Protein AF-A0A2E1TE88-F1 (afdb_monomer)

Secondary structure (DSSP, 8-state):
-HHHHHHHHHHHHHHHHHHHHHHHHHHHHHHHHTTS-TT-PSPHHHHHHHHHHHHHHHHHHHHHTTTS-HHHHHHHHHHHHHHHHHHHHHHHT-S---GGGGHHHHHHHHHHHHHHHHHHHHHHHHHT--

Sequence (130 aa):
MFKSLKLDYIGASASFLCFLHCLTTPLFFVVASCTNVCCSGTPIWWQSVDYIFIVVSFIVIRRISKCTKSWILNLMWLSWSFLFLFLINEQIMFFDLEKEITYIPALILVSLHIYNVKSCNNCEVNDSIK

Mean predicted aligned error: 9.54 Å

Nearest PDB structures (foldseek):
  1nze-assembly1_A  TM=5.618E-01  e=8.065E-01  Spinacia oleracea
  8vxu-assembly2_D  TM=4.162E-01  e=7.634E-01  Clostridia bacterium
  1vyk-assembly1_A  TM=4.977E-01  e=1.558E+00  Spinacia oleracea
  9d3e-assembly1_A  TM=3.677E-01  e=4.181E+00  Homo sapiens

pLDDT: mean 75.07, std 13.17, range [37.91, 91.94]

Structure (mmCIF, N/CA/C/O backbone):
data_AF-A0A2E1TE88-F1
#
_entry.id   AF-A0A2E1TE88-F1
#
loop_
_atom_site.group_PDB
_atom_site.id
_atom_site.type_symbol
_atom_site.label_atom_id
_atom_site.label_alt_id
_atom_site.label_comp_id
_atom_site.label_asym_id
_atom_site.label_entity_id
_atom_site.label_seq_id
_atom_site.pdbx_PDB_ins_code
_atom_site.Cartn_x
_atom_site.Cartn_y
_atom_site.Cartn_z
_atom_site.occupancy
_atom_site.B_iso_or_equiv
_atom_site.auth_seq_id
_atom_site.auth_comp_id
_atom_site.auth_asym_id
_atom_site.auth_atom_id
_atom_site.pdbx_PDB_model_num
ATOM 1 N N . MET A 1 1 ? -19.584 3.088 10.754 1.00 44.91 1 MET A N 1
ATOM 2 C CA . MET A 1 1 ? -19.316 1.963 11.663 1.00 44.91 1 MET A CA 1
ATOM 3 C C . MET A 1 1 ? -18.638 0.819 10.907 1.00 44.91 1 MET A C 1
ATOM 5 O O . MET A 1 1 ? -17.469 0.997 10.634 1.00 44.91 1 MET A O 1
ATOM 9 N N . PHE A 1 2 ? -19.308 -0.185 10.319 1.00 50.78 2 PHE A N 1
ATOM 10 C CA . PHE A 1 2 ? -18.658 -1.280 9.540 1.00 50.78 2 PHE A CA 1
ATOM 11 C C . PHE A 1 2 ? -17.799 -0.894 8.311 1.00 50.78 2 PHE A C 1
ATOM 13 O O . PHE A 1 2 ? -17.125 -1.736 7.714 1.00 50.78 2 PHE A O 1
ATOM 20 N N . LYS A 1 3 ? -17.850 0.368 7.876 1.00 59.72 3 LYS A N 1
ATOM 21 C CA . LYS A 1 3 ? -17.177 0.838 6.660 1.00 59.72 3 LYS A CA 1
ATOM 22 C C . LYS A 1 3 ? -15.677 1.067 6.866 1.00 59.72 3 LYS A C 1
ATOM 24 O O . LYS A 1 3 ? -14.933 0.827 5.927 1.00 59.72 3 LYS A O 1
ATOM 29 N N . SER A 1 4 ? -15.231 1.508 8.045 1.00 66.06 4 SER A N 1
ATOM 30 C CA . SER A 1 4 ? -13.805 1.764 8.323 1.00 66.06 4 SER A CA 1
ATOM 31 C C . SER A 1 4 ? -13.000 0.467 8.365 1.00 66.06 4 SER A C 1
ATOM 33 O O . SER A 1 4 ? -11.994 0.365 7.680 1.00 66.06 4 SER A O 1
ATOM 35 N N . LEU A 1 5 ? -13.517 -0.564 9.034 1.00 71.00 5 LEU A N 1
ATOM 36 C CA . LEU A 1 5 ? -12.844 -1.856 9.193 1.00 71.00 5 LEU A CA 1
ATOM 37 C C . LEU A 1 5 ? -12.613 -2.576 7.853 1.00 71.00 5 LEU A C 1
ATOM 39 O O . LEU A 1 5 ? -11.521 -3.072 7.580 1.00 71.00 5 LEU A O 1
ATOM 43 N N . LYS A 1 6 ? -13.616 -2.558 6.962 1.00 78.06 6 LYS A N 1
ATOM 44 C CA . LYS A 1 6 ? -13.460 -3.063 5.586 1.00 78.06 6 LYS A CA 1
ATOM 45 C C . LYS A 1 6 ? -12.397 -2.284 4.809 1.00 78.06 6 LYS A C 1
ATOM 47 O O . LYS A 1 6 ? -11.662 -2.880 4.030 1.00 78.06 6 LYS A O 1
ATOM 52 N N . LEU A 1 7 ? -12.323 -0.966 5.003 1.00 81.75 7 LEU A N 1
ATOM 53 C CA . LEU A 1 7 ? -11.343 -0.121 4.323 1.00 81.75 7 LEU A CA 1
ATOM 54 C C . LEU A 1 7 ? -9.927 -0.372 4.837 1.00 81.75 7 LEU A C 1
ATOM 56 O O . LEU A 1 7 ? -9.025 -0.478 4.017 1.00 81.75 7 LEU A O 1
ATOM 60 N N . ASP A 1 8 ? -9.732 -0.530 6.145 1.00 81.25 8 ASP A N 1
ATOM 61 C CA . ASP A 1 8 ? -8.428 -0.892 6.702 1.00 81.25 8 ASP A CA 1
ATOM 62 C C . ASP A 1 8 ? -7.947 -2.260 6.204 1.00 81.25 8 ASP A C 1
ATOM 64 O O . ASP A 1 8 ? -6.774 -2.403 5.869 1.00 81.25 8 ASP A O 1
ATOM 68 N N . TYR A 1 9 ? -8.845 -3.246 6.078 1.00 82.25 9 TYR A N 1
ATOM 69 C CA . TYR A 1 9 ? -8.504 -4.546 5.490 1.00 82.25 9 TYR A CA 1
ATOM 70 C C . TYR A 1 9 ? -8.093 -4.417 4.017 1.00 82.25 9 TYR A C 1
ATOM 72 O O . TYR A 1 9 ? -7.100 -5.002 3.591 1.00 82.25 9 TYR A O 1
ATOM 80 N N . ILE A 1 10 ? -8.815 -3.597 3.245 1.00 85.00 10 ILE A N 1
ATOM 81 C CA . ILE A 1 10 ? -8.466 -3.286 1.853 1.00 85.00 10 ILE A CA 1
ATOM 82 C C . ILE A 1 10 ? -7.094 -2.603 1.781 1.00 85.00 10 ILE A C 1
ATOM 84 O O . ILE A 1 10 ? -6.262 -3.019 0.980 1.00 85.00 10 ILE A O 1
ATOM 88 N N . GLY A 1 11 ? -6.827 -1.618 2.643 1.00 81.50 11 GLY A N 1
ATOM 89 C CA . GLY A 1 11 ? -5.531 -0.939 2.727 1.00 81.50 11 GLY A CA 1
ATOM 90 C C . GLY A 1 11 ? -4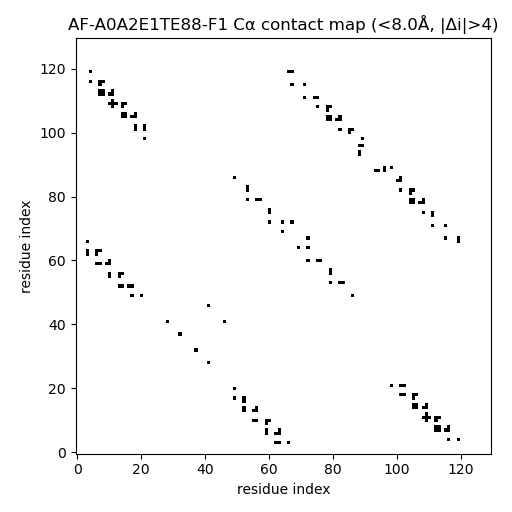.389 -1.893 3.067 1.00 81.50 11 GLY A C 1
ATOM 91 O O . GLY A 1 11 ? -3.393 -1.927 2.351 1.00 81.50 11 GLY A O 1
ATOM 92 N N . ALA A 1 12 ? -4.570 -2.736 4.089 1.00 85.88 12 ALA A N 1
ATOM 93 C CA . ALA A 1 12 ? -3.600 -3.761 4.464 1.00 85.88 12 ALA A CA 1
ATOM 94 C C . ALA A 1 12 ? -3.339 -4.747 3.317 1.00 85.88 12 ALA A C 1
ATOM 96 O O . ALA A 1 12 ? -2.186 -5.056 3.026 1.00 85.88 12 ALA A O 1
ATOM 97 N N . SER A 1 13 ? -4.392 -5.206 2.632 1.00 86.12 13 SER A N 1
ATOM 98 C CA . SER A 1 13 ? -4.253 -6.128 1.502 1.00 86.12 13 SER A CA 1
ATOM 99 C C . SER A 1 13 ? -3.520 -5.491 0.321 1.00 86.12 13 SER A C 1
ATOM 101 O O . SER A 1 13 ? -2.638 -6.127 -0.244 1.00 86.12 13 SER A O 1
ATOM 103 N N . ALA A 1 14 ? -3.808 -4.227 -0.008 1.00 85.12 14 ALA A N 1
ATOM 104 C CA . ALA A 1 14 ? -3.146 -3.504 -1.091 1.00 85.12 14 ALA A CA 1
ATOM 105 C C . ALA A 1 1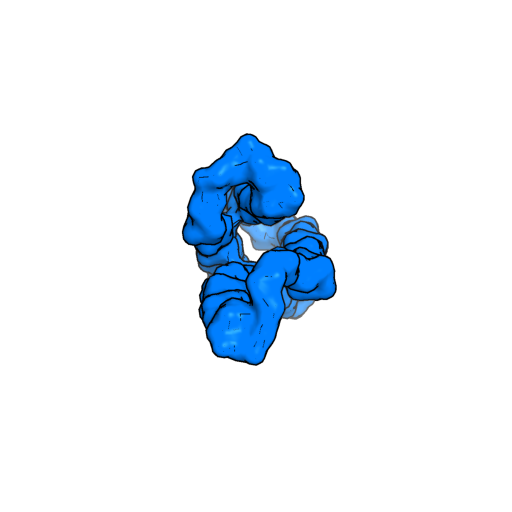4 ? -1.649 -3.311 -0.806 1.00 85.12 14 ALA A C 1
ATOM 107 O O . ALA A 1 14 ? -0.816 -3.559 -1.673 1.00 85.12 14 ALA A O 1
ATOM 108 N N . SER A 1 15 ? -1.293 -2.942 0.427 1.00 85.19 15 SER A N 1
ATOM 109 C CA . SER A 1 15 ? 0.109 -2.800 0.832 1.00 85.19 15 SER A CA 1
ATOM 110 C C . SER A 1 15 ? 0.845 -4.141 0.889 1.00 85.19 15 SER A C 1
ATOM 112 O O . SER A 1 15 ? 2.011 -4.211 0.511 1.00 85.19 15 SER A O 1
ATOM 114 N N . PHE A 1 16 ? 0.167 -5.219 1.291 1.00 86.00 16 PHE A N 1
ATOM 115 C CA . PHE A 1 16 ? 0.733 -6.568 1.269 1.00 86.00 16 PHE A CA 1
ATOM 116 C C . PHE A 1 16 ? 0.942 -7.085 -0.161 1.00 86.00 16 PHE A C 1
ATOM 118 O O . PHE A 1 16 ? 1.979 -7.671 -0.457 1.00 86.00 16 PHE A O 1
ATOM 125 N N . LEU A 1 17 ? -0.012 -6.832 -1.060 1.00 85.56 17 LEU A N 1
ATOM 126 C CA . LEU A 1 17 ? 0.102 -7.157 -2.481 1.00 85.56 17 LEU A CA 1
ATOM 127 C C . LEU A 1 17 ? 1.246 -6.388 -3.146 1.00 85.56 17 LEU A C 1
ATOM 129 O O . LEU A 1 17 ? 1.987 -6.992 -3.911 1.00 85.56 17 LEU A O 1
ATOM 133 N N . CYS A 1 18 ? 1.434 -5.106 -2.818 1.00 82.06 18 CYS A N 1
ATOM 134 C CA . CYS A 1 18 ? 2.587 -4.323 -3.274 1.00 82.06 18 CYS A CA 1
ATOM 135 C C . CYS A 1 18 ? 3.910 -4.928 -2.774 1.00 82.06 18 CYS A C 1
ATOM 137 O O . CYS A 1 18 ? 4.823 -5.156 -3.561 1.00 82.06 18 CYS A O 1
ATOM 139 N N . PHE A 1 19 ? 3.992 -5.306 -1.494 1.00 83.94 19 PHE A N 1
ATOM 140 C CA . PHE A 1 19 ? 5.168 -5.996 -0.955 1.00 83.94 19 PHE A CA 1
ATOM 141 C C . PHE A 1 19 ? 5.460 -7.321 -1.687 1.00 83.94 19 PHE A C 1
ATOM 143 O O . PHE A 1 19 ? 6.591 -7.564 -2.112 1.00 83.94 19 PHE A O 1
ATOM 150 N N . LEU A 1 20 ? 4.440 -8.162 -1.884 1.00 85.19 20 LEU A N 1
ATOM 151 C CA . LEU A 1 20 ? 4.575 -9.440 -2.587 1.00 85.19 20 LEU A CA 1
ATOM 152 C C . LEU A 1 20 ? 4.940 -9.242 -4.069 1.00 85.19 20 LEU A C 1
ATOM 154 O O . LEU A 1 20 ? 5.724 -10.009 -4.627 1.00 85.19 20 LEU A O 1
ATOM 158 N N . HIS A 1 21 ? 4.390 -8.210 -4.708 1.00 80.62 21 HIS A N 1
ATOM 159 C CA . HIS A 1 21 ? 4.713 -7.826 -6.077 1.00 80.62 21 HIS A CA 1
ATOM 160 C C . HIS A 1 21 ? 6.192 -7.456 -6.209 1.00 80.62 21 HIS A C 1
ATOM 162 O O . HIS A 1 21 ? 6.895 -8.038 -7.033 1.00 80.62 21 HIS A O 1
ATOM 168 N N . CYS A 1 22 ? 6.701 -6.573 -5.345 1.00 76.50 22 CYS A N 1
ATOM 169 C CA . CYS A 1 22 ? 8.114 -6.208 -5.349 1.00 76.50 22 CYS A CA 1
ATOM 170 C C . CYS A 1 22 ? 9.024 -7.435 -5.119 1.00 76.50 22 CYS A C 1
ATOM 172 O O . CYS A 1 22 ? 10.065 -7.534 -5.760 1.00 76.50 22 CYS A O 1
ATOM 174 N N . LEU A 1 23 ? 8.608 -8.405 -4.291 1.00 81.50 23 LEU A N 1
ATOM 175 C CA . LEU A 1 23 ? 9.370 -9.634 -4.015 1.00 81.50 23 LEU A CA 1
ATOM 176 C C . LEU A 1 23 ? 9.350 -10.640 -5.177 1.00 81.50 23 LEU A C 1
ATOM 178 O O . LEU A 1 23 ? 10.330 -11.339 -5.430 1.00 81.50 23 LEU A O 1
ATOM 182 N N . THR A 1 24 ? 8.234 -10.720 -5.898 1.00 78.88 24 THR A N 1
ATOM 183 C CA . THR A 1 24 ? 8.066 -11.646 -7.029 1.00 78.88 24 THR A CA 1
ATOM 184 C C . THR A 1 24 ? 8.670 -11.117 -8.325 1.00 78.88 24 THR A 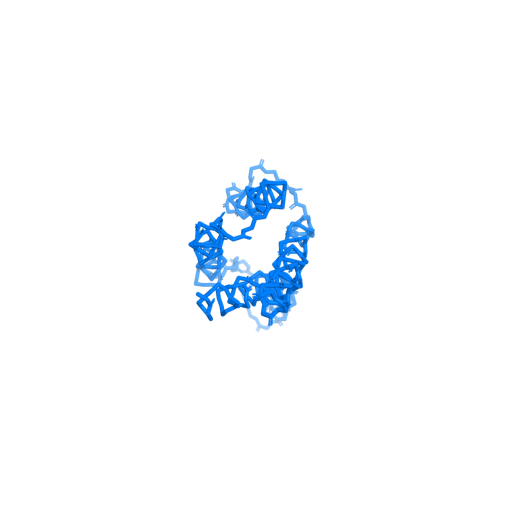C 1
ATOM 186 O O . THR A 1 24 ? 9.120 -11.921 -9.137 1.00 78.88 24 THR A O 1
ATOM 189 N N . THR A 1 25 ? 8.752 -9.796 -8.508 1.00 76.12 25 THR A N 1
ATOM 190 C CA . THR A 1 25 ? 9.384 -9.146 -9.667 1.00 76.12 25 THR A CA 1
ATOM 191 C C . THR A 1 25 ? 10.793 -9.689 -9.969 1.00 76.12 25 THR A C 1
ATOM 193 O O . THR A 1 25 ? 10.975 -10.230 -11.060 1.00 76.12 25 THR A O 1
ATOM 196 N N . PRO A 1 26 ? 11.792 -9.663 -9.061 1.00 71.94 26 PRO A N 1
ATOM 197 C CA . PRO A 1 26 ? 13.122 -10.193 -9.374 1.00 71.94 26 PRO A CA 1
ATOM 198 C C . PRO A 1 26 ? 13.090 -11.689 -9.723 1.00 71.94 26 PRO A C 1
ATOM 200 O O . PRO A 1 26 ? 13.778 -12.111 -10.647 1.00 71.94 26 PRO A O 1
ATOM 203 N N . LEU A 1 27 ? 12.242 -12.485 -9.062 1.00 73.31 27 LEU A N 1
ATOM 204 C CA . LEU A 1 27 ? 12.114 -13.920 -9.341 1.00 73.31 27 LEU A CA 1
ATOM 205 C C . LEU A 1 27 ? 11.545 -14.191 -10.742 1.00 73.31 27 LEU A C 1
ATOM 207 O O . LEU A 1 27 ? 12.079 -15.023 -11.474 1.00 73.31 27 LEU A O 1
ATOM 211 N N . PHE A 1 28 ? 10.500 -13.464 -11.143 1.00 71.50 28 PHE A N 1
ATOM 212 C CA . PHE A 1 28 ? 9.890 -13.598 -12.468 1.00 71.50 28 PHE A CA 1
ATOM 213 C C . PHE A 1 28 ? 10.858 -13.199 -13.591 1.00 71.50 28 PHE A C 1
ATOM 215 O O . PHE A 1 28 ? 10.951 -13.903 -14.598 1.00 71.50 28 PHE A O 1
ATOM 222 N N . PHE A 1 29 ? 11.620 -12.113 -13.419 1.00 66.31 29 PHE A N 1
ATOM 223 C CA . PHE A 1 29 ? 12.546 -11.629 -14.452 1.00 66.31 29 PHE A CA 1
ATOM 224 C C . PHE A 1 29 ? 13.860 -12.423 -14.527 1.00 66.31 29 PHE A C 1
ATOM 226 O O . PHE A 1 29 ? 14.449 -12.520 -15.606 1.00 66.31 29 PHE A O 1
ATOM 233 N N . VAL A 1 30 ? 14.282 -13.085 -13.444 1.00 70.06 30 VAL A N 1
ATOM 234 C CA . VAL A 1 30 ? 15.390 -14.060 -13.485 1.00 70.06 30 VAL A CA 1
ATOM 235 C C . VAL A 1 30 ? 15.001 -15.299 -14.303 1.00 70.06 30 VAL A C 1
ATOM 237 O O . VAL A 1 30 ? 15.772 -15.749 -15.143 1.00 70.06 30 VAL A O 1
ATOM 240 N N . VAL A 1 31 ? 13.778 -15.817 -14.152 1.00 63.78 31 VAL A N 1
ATOM 241 C CA . VAL A 1 31 ? 13.309 -16.967 -14.955 1.00 63.78 31 VAL A CA 1
ATOM 242 C C . VAL A 1 31 ? 13.079 -16.580 -16.423 1.00 63.78 31 VAL A C 1
ATOM 244 O O . VAL A 1 31 ? 13.387 -17.356 -17.332 1.00 63.78 31 VAL A O 1
ATOM 247 N N . ALA A 1 32 ? 12.579 -15.367 -16.680 1.00 60.94 32 ALA A N 1
ATOM 248 C CA . ALA A 1 32 ? 12.388 -14.855 -18.038 1.00 60.94 32 ALA A CA 1
ATOM 249 C C . ALA A 1 32 ? 13.720 -14.682 -18.791 1.00 60.94 32 ALA A C 1
ATOM 251 O O . ALA A 1 32 ? 13.828 -15.074 -19.953 1.00 60.94 32 ALA A O 1
ATOM 252 N N . SER A 1 33 ? 14.764 -14.182 -18.120 1.00 59.00 33 SER A N 1
ATOM 253 C CA . SER A 1 33 ? 16.093 -14.022 -18.728 1.00 59.00 33 SER A CA 1
ATOM 254 C C . SER A 1 33 ? 16.782 -15.356 -19.050 1.00 59.00 33 SER A C 1
ATOM 256 O O . SER A 1 33 ? 17.561 -15.420 -19.998 1.00 59.00 33 SER A O 1
ATOM 258 N N . CYS A 1 34 ? 16.437 -16.447 -18.355 1.00 61.22 34 CYS A N 1
ATOM 259 C CA . CYS A 1 34 ? 16.865 -17.801 -18.725 1.00 61.22 34 CYS A CA 1
ATOM 260 C C . CYS A 1 34 ? 16.112 -18.393 -19.930 1.00 61.22 34 CYS A C 1
ATOM 262 O O . CYS A 1 34 ? 16.564 -19.404 -20.468 1.00 61.22 34 CYS A O 1
ATOM 264 N N . THR A 1 35 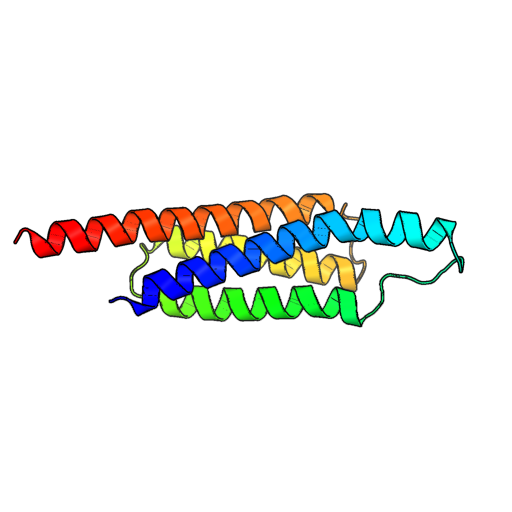? 14.967 -17.828 -20.338 1.00 60.97 35 THR A N 1
ATOM 265 C CA . THR A 1 35 ? 14.064 -18.478 -21.304 1.00 60.97 35 THR A CA 1
ATOM 266 C C . THR A 1 35 ? 13.900 -17.762 -22.637 1.00 60.97 35 THR A C 1
ATOM 268 O O . THR A 1 35 ? 13.688 -18.487 -23.599 1.00 60.97 35 THR A O 1
ATOM 271 N N . ASN A 1 36 ? 14.022 -16.430 -22.759 1.00 51.84 36 ASN A N 1
ATOM 272 C CA . ASN A 1 36 ? 14.166 -15.719 -24.047 1.00 51.84 36 ASN A CA 1
ATOM 273 C C . ASN A 1 36 ? 14.368 -14.192 -23.860 1.00 51.84 36 ASN A C 1
ATOM 275 O O . ASN A 1 36 ? 13.673 -13.567 -23.068 1.00 51.84 36 ASN A O 1
ATOM 279 N N . VAL A 1 37 ? 15.234 -13.605 -24.704 1.00 48.25 37 VAL A N 1
ATOM 280 C CA . VAL A 1 37 ? 15.515 -12.160 -24.919 1.00 48.25 37 VAL A CA 1
ATOM 281 C C . VAL A 1 37 ? 16.359 -11.458 -23.838 1.00 48.25 37 VAL A C 1
ATOM 283 O O . VAL A 1 37 ? 15.864 -10.936 -22.843 1.00 48.25 37 VAL A O 1
ATOM 286 N N . CYS A 1 38 ? 17.666 -11.338 -24.106 1.00 47.19 38 CYS A N 1
ATOM 287 C CA . CYS A 1 38 ? 18.492 -10.274 -23.528 1.00 47.19 38 CYS A CA 1
ATOM 288 C C . CYS A 1 38 ? 17.833 -8.914 -23.808 1.00 47.19 38 CYS A C 1
ATOM 290 O O . CYS A 1 38 ? 17.514 -8.616 -24.958 1.00 47.19 38 CYS A O 1
ATOM 292 N N . CYS A 1 39 ? 17.706 -8.079 -22.774 1.00 52.31 39 CYS A N 1
ATOM 293 C CA . CYS A 1 39 ? 17.314 -6.666 -22.871 1.00 52.31 39 CYS A CA 1
ATOM 294 C C . CYS A 1 39 ? 15.811 -6.348 -23.013 1.00 52.31 39 CYS A C 1
ATOM 296 O O . CYS A 1 39 ? 15.464 -5.330 -23.608 1.00 52.31 39 CYS A O 1
ATOM 298 N N . SER A 1 40 ? 14.906 -7.120 -22.405 1.00 53.28 40 SER A N 1
ATOM 299 C CA . SER A 1 40 ? 13.560 -6.613 -22.090 1.00 53.28 40 SER A CA 1
ATOM 300 C C . SER A 1 40 ? 13.480 -6.246 -20.607 1.00 53.28 40 SER A C 1
ATOM 302 O O . SER A 1 40 ? 13.388 -7.128 -19.753 1.00 53.28 40 SER A O 1
ATOM 304 N N . GLY A 1 41 ? 13.549 -4.950 -20.289 1.00 60.25 41 GLY A N 1
ATOM 305 C CA . GLY A 1 41 ? 13.235 -4.452 -18.945 1.00 60.25 41 GLY A CA 1
ATOM 306 C C . GLY A 1 41 ? 11.812 -4.834 -18.513 1.00 60.25 41 GLY A C 1
ATOM 307 O O . GLY A 1 41 ? 11.016 -5.314 -19.322 1.00 60.25 41 GLY A O 1
ATOM 308 N N . THR A 1 42 ? 11.484 -4.631 -17.234 1.00 65.25 42 THR A N 1
ATOM 309 C CA . THR A 1 42 ? 10.158 -4.946 -16.681 1.00 65.25 42 THR A CA 1
ATOM 310 C C . THR A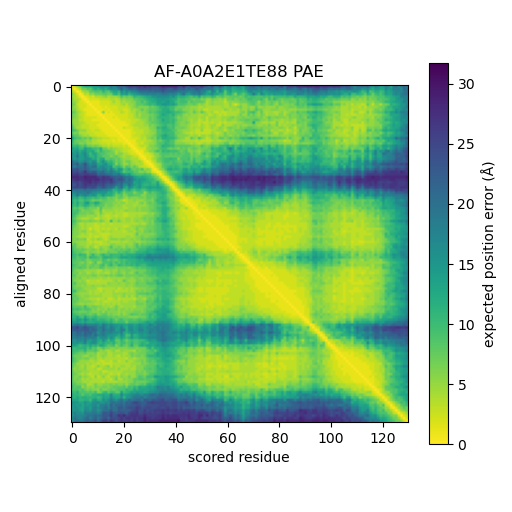 1 42 ? 9.041 -4.365 -17.573 1.00 65.25 42 THR A C 1
ATOM 312 O O . THR A 1 42 ? 9.051 -3.165 -17.848 1.00 65.25 42 THR A O 1
ATOM 315 N N . PRO A 1 43 ? 8.069 -5.173 -18.036 1.00 73.44 43 PRO A N 1
ATOM 316 C CA . PRO A 1 43 ? 6.983 -4.720 -18.884 1.00 73.44 43 PRO A CA 1
ATOM 317 C C . PRO A 1 43 ? 6.133 -3.680 -18.153 1.00 73.44 43 PRO A C 1
ATOM 319 O O . PRO A 1 43 ? 5.798 -3.824 -16.977 1.00 73.44 43 PRO A O 1
ATOM 322 N N . ILE A 1 44 ? 5.730 -2.650 -18.893 1.00 71.06 44 ILE A N 1
ATOM 323 C CA . ILE A 1 44 ? 5.006 -1.471 -18.389 1.00 71.06 44 ILE A CA 1
ATOM 324 C C . ILE A 1 44 ? 3.719 -1.839 -17.636 1.00 71.06 44 ILE A C 1
ATOM 326 O O . ILE A 1 44 ? 3.357 -1.189 -16.656 1.00 71.06 44 ILE A O 1
ATOM 330 N N . TRP A 1 45 ? 3.030 -2.907 -18.049 1.00 76.62 45 TRP A N 1
ATOM 331 C CA . TRP A 1 45 ? 1.807 -3.352 -17.377 1.00 76.62 45 TRP A CA 1
ATOM 332 C C . TRP A 1 45 ? 2.073 -3.885 -15.963 1.00 76.62 45 TRP A C 1
ATOM 334 O O . TRP A 1 45 ? 1.265 -3.659 -15.070 1.00 76.62 45 TRP A O 1
ATOM 344 N N . TRP A 1 46 ? 3.229 -4.521 -15.740 1.00 74.75 46 TRP A N 1
ATOM 345 C CA . TRP A 1 46 ? 3.638 -5.025 -14.427 1.00 74.75 46 TRP A CA 1
ATOM 346 C C . TRP A 1 46 ? 3.928 -3.866 -13.469 1.00 74.75 46 TRP A C 1
ATOM 348 O O . TRP A 1 46 ? 3.385 -3.835 -12.373 1.00 74.75 46 TRP A O 1
ATOM 358 N N . GLN A 1 47 ? 4.655 -2.847 -13.939 1.00 74.06 47 GLN A N 1
ATOM 359 C CA . GLN A 1 47 ? 4.912 -1.617 -13.176 1.00 74.06 47 GLN A CA 1
ATOM 360 C C . GLN A 1 47 ? 3.632 -0.816 -12.875 1.00 74.06 47 GLN A C 1
ATOM 362 O O . GLN A 1 47 ? 3.533 -0.141 -11.855 1.00 74.06 47 GLN A O 1
ATOM 367 N N . SER A 1 48 ? 2.625 -0.886 -13.751 1.00 80.38 48 SER A N 1
ATOM 368 C CA . SER A 1 48 ? 1.357 -0.162 -13.571 1.00 80.38 48 SER A CA 1
ATOM 369 C C . SER A 1 48 ? 0.566 -0.636 -12.344 1.00 80.38 48 SER A C 1
ATOM 371 O O . SER A 1 48 ? -0.230 0.126 -11.793 1.00 80.38 48 SER A O 1
ATOM 373 N N . VAL A 1 49 ? 0.781 -1.878 -11.897 1.00 82.94 49 VAL A N 1
ATOM 374 C CA . VAL A 1 49 ? 0.087 -2.465 -10.741 1.00 82.94 49 VAL A CA 1
ATOM 375 C C . VAL A 1 49 ? 0.440 -1.727 -9.445 1.00 82.94 49 VAL A C 1
ATOM 377 O O . VAL A 1 49 ? -0.446 -1.435 -8.638 1.00 82.94 49 VAL A O 1
ATOM 380 N N . ASP A 1 50 ? 1.701 -1.336 -9.282 1.00 82.62 50 ASP A N 1
ATOM 381 C CA . ASP A 1 50 ? 2.180 -0.630 -8.094 1.00 82.62 50 ASP A CA 1
ATOM 382 C C . ASP A 1 50 ? 1.526 0.751 -7.923 1.00 82.62 50 ASP A C 1
ATOM 384 O O . ASP A 1 50 ? 1.134 1.148 -6.819 1.00 82.62 50 ASP A O 1
ATOM 388 N N . TYR A 1 51 ? 1.293 1.457 -9.032 1.00 84.88 51 TYR A N 1
ATOM 389 C C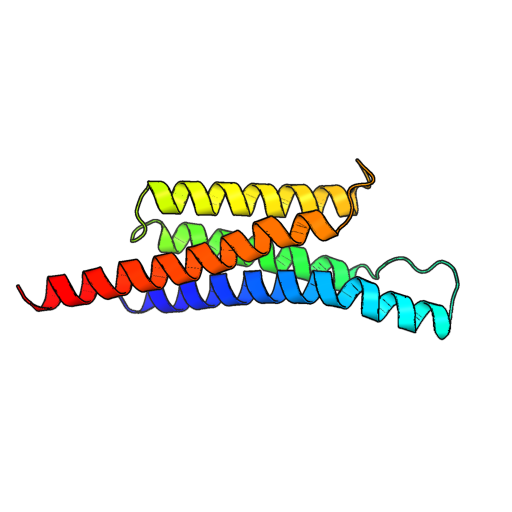A . TYR A 1 51 ? 0.565 2.728 -9.025 1.00 84.88 51 TYR A CA 1
ATOM 390 C C . TYR A 1 51 ? -0.883 2.571 -8.563 1.00 84.88 51 TYR A C 1
ATOM 392 O O . TYR A 1 51 ? -1.390 3.411 -7.813 1.00 84.88 51 TYR A O 1
ATOM 400 N N . ILE A 1 52 ? -1.552 1.488 -8.971 1.00 88.00 52 ILE A N 1
ATOM 401 C CA . ILE A 1 52 ? -2.922 1.197 -8.535 1.00 88.00 52 ILE A CA 1
ATOM 402 C C . ILE A 1 52 ? -2.945 0.996 -7.017 1.00 88.00 52 ILE A C 1
ATOM 404 O O . ILE A 1 52 ? -3.803 1.571 -6.341 1.00 88.00 52 ILE A O 1
ATOM 408 N N . PHE A 1 53 ? -1.987 0.247 -6.462 1.00 86.00 53 PHE A N 1
ATOM 409 C CA . PHE A 1 53 ? -1.904 0.030 -5.017 1.00 86.00 53 PHE A CA 1
ATOM 410 C C . PHE A 1 53 ? -1.699 1.333 -4.243 1.00 86.00 53 PHE A C 1
ATOM 412 O O . PHE A 1 53 ? -2.416 1.569 -3.269 1.00 86.00 53 PHE A O 1
ATOM 419 N N . ILE A 1 54 ? -0.828 2.232 -4.709 1.00 88.38 54 ILE A N 1
ATOM 420 C CA . ILE A 1 54 ? -0.638 3.545 -4.073 1.00 88.38 54 ILE A CA 1
ATOM 421 C C . ILE A 1 54 ? -1.912 4.384 -4.059 1.00 88.38 54 ILE A C 1
ATOM 423 O O . ILE A 1 54 ? -2.244 4.982 -3.027 1.00 88.38 54 ILE A O 1
ATOM 427 N N . VAL A 1 55 ? -2.628 4.438 -5.184 1.00 90.31 55 VAL A N 1
ATOM 428 C CA . VAL A 1 55 ? -3.866 5.220 -5.302 1.00 90.31 55 VAL A CA 1
ATOM 429 C C . VAL A 1 55 ? -4.939 4.655 -4.372 1.00 90.31 55 VAL A C 1
ATOM 431 O O . VAL A 1 55 ? -5.621 5.411 -3.673 1.00 90.31 55 VAL A O 1
ATOM 434 N N . VAL A 1 56 ? -5.066 3.328 -4.303 1.00 88.94 56 VAL A N 1
ATOM 435 C CA . VAL A 1 56 ? -6.003 2.664 -3.389 1.00 88.94 56 VAL A CA 1
ATOM 436 C C . VAL A 1 56 ? -5.643 2.962 -1.932 1.00 88.94 56 VAL A C 1
ATOM 438 O O . VAL A 1 56 ? -6.518 3.391 -1.173 1.00 88.94 56 VAL A O 1
ATOM 441 N N . SER A 1 57 ? -4.372 2.819 -1.542 1.00 87.06 57 SER A N 1
ATOM 442 C CA . SER A 1 57 ? -3.908 3.120 -0.182 1.00 87.06 57 SER A CA 1
ATOM 443 C C . SER A 1 57 ? -4.183 4.575 0.210 1.00 87.06 57 SER A C 1
ATOM 445 O O . SER A 1 57 ? -4.682 4.827 1.306 1.00 87.06 57 SER A O 1
ATOM 447 N N . PHE A 1 58 ? -3.976 5.535 -0.695 1.00 90.19 58 PHE A N 1
ATOM 448 C CA . PHE A 1 58 ? -4.292 6.947 -0.454 1.00 90.19 58 PHE A CA 1
ATOM 449 C C . PHE A 1 58 ? -5.778 7.176 -0.133 1.00 90.19 58 PHE A C 1
ATOM 451 O O . PHE A 1 58 ? -6.130 7.867 0.830 1.00 90.19 58 PHE A O 1
ATOM 458 N N . ILE A 1 59 ? -6.672 6.575 -0.927 1.00 88.94 59 ILE A N 1
ATOM 459 C CA . ILE A 1 59 ? -8.124 6.691 -0.729 1.00 88.94 59 ILE A CA 1
ATOM 460 C C . ILE A 1 59 ? -8.529 6.071 0.611 1.00 88.94 59 ILE A C 1
ATOM 462 O O . ILE A 1 59 ? -9.363 6.640 1.324 1.00 88.94 59 ILE A O 1
ATOM 466 N N . VAL A 1 60 ? -7.943 4.924 0.966 1.00 85.94 60 VAL A N 1
ATOM 467 C CA . VAL A 1 60 ? -8.188 4.260 2.249 1.00 85.94 60 VAL A CA 1
ATOM 468 C C . VAL A 1 60 ? -7.751 5.156 3.405 1.00 85.94 60 VAL A C 1
ATOM 470 O O . VAL A 1 60 ? -8.597 5.457 4.246 1.00 85.94 60 VAL A O 1
ATOM 473 N N . ILE A 1 61 ? -6.507 5.655 3.412 1.00 86.19 61 ILE A N 1
ATOM 474 C CA . ILE A 1 61 ? -5.962 6.521 4.476 1.00 86.19 61 ILE A CA 1
ATOM 475 C C . ILE A 1 61 ? -6.851 7.757 4.681 1.00 86.19 61 ILE A C 1
ATOM 477 O O . ILE A 1 61 ? -7.241 8.073 5.810 1.00 86.19 61 ILE A O 1
ATOM 481 N N . ARG A 1 62 ? -7.276 8.425 3.596 1.00 85.81 62 ARG A N 1
ATOM 482 C CA . ARG A 1 62 ? -8.216 9.557 3.699 1.00 85.81 62 ARG A CA 1
ATOM 483 C C . ARG A 1 62 ? -9.547 9.161 4.322 1.00 85.81 62 ARG A C 1
ATOM 485 O O . ARG A 1 62 ? -10.105 9.945 5.088 1.00 85.81 62 ARG A O 1
ATOM 492 N N . ARG A 1 63 ? -10.091 7.987 3.999 1.00 82.31 63 ARG A N 1
ATOM 493 C CA . ARG A 1 63 ? -11.389 7.553 4.536 1.00 82.31 63 ARG A CA 1
ATOM 494 C C . ARG A 1 63 ? -11.320 7.116 5.999 1.00 82.31 63 ARG A C 1
ATOM 496 O O . ARG A 1 63 ? -12.269 7.402 6.726 1.00 82.31 63 ARG A O 1
ATOM 503 N N . ILE A 1 64 ? -10.239 6.467 6.427 1.00 80.44 64 ILE A N 1
ATOM 504 C CA . ILE A 1 64 ? -10.067 6.011 7.819 1.00 80.44 64 ILE A CA 1
ATOM 505 C C . ILE A 1 64 ? -9.635 7.140 8.766 1.00 80.44 64 ILE A C 1
ATOM 507 O O . ILE A 1 64 ? -9.892 7.045 9.962 1.00 80.44 64 ILE A O 1
ATOM 511 N N . SER A 1 65 ? -9.102 8.251 8.234 1.00 78.38 65 SER A N 1
ATOM 512 C CA . SER A 1 65 ? -8.651 9.434 8.997 1.00 78.38 65 SER A CA 1
ATOM 513 C C . SER A 1 65 ? -9.627 9.957 10.056 1.00 78.38 65 SER A C 1
ATOM 515 O O . SER A 1 65 ? -9.199 10.550 11.039 1.00 78.38 65 SER A O 1
ATOM 517 N N . LYS A 1 66 ? -10.934 9.723 9.884 1.00 69.81 66 LYS A N 1
ATOM 518 C CA . LYS A 1 66 ? -11.975 10.157 10.825 1.00 69.81 66 LYS A CA 1
ATOM 519 C C . LYS A 1 66 ? -12.027 9.337 12.118 1.00 69.81 66 LYS A C 1
ATOM 521 O O . LYS A 1 66 ? -12.541 9.834 13.111 1.00 69.81 66 LYS A O 1
ATOM 526 N N . CYS A 1 67 ? -11.551 8.094 12.093 1.00 69.19 67 CYS A N 1
ATOM 527 C CA . CYS A 1 67 ? -11.586 7.167 13.231 1.00 69.19 67 CYS A CA 1
ATOM 528 C C . CYS A 1 67 ? -10.183 6.842 13.768 1.00 69.19 67 CYS A C 1
ATOM 530 O O . CYS A 1 67 ? -10.049 6.242 14.831 1.00 69.19 67 CYS A O 1
ATOM 532 N N . THR A 1 68 ? -9.137 7.242 13.048 1.00 76.56 68 THR A N 1
ATOM 533 C CA . THR A 1 68 ? -7.742 6.978 13.400 1.00 76.56 68 THR A CA 1
ATOM 534 C C . THR A 1 68 ? -7.178 8.086 14.287 1.00 76.56 68 THR A C 1
ATOM 536 O O . THR A 1 68 ? -7.406 9.272 14.052 1.00 76.56 68 THR A O 1
ATOM 539 N N . LYS A 1 69 ? -6.384 7.715 15.300 1.00 82.00 69 LYS A N 1
ATOM 540 C CA . LYS A 1 69 ? -5.651 8.684 16.133 1.00 82.00 69 LYS A CA 1
ATOM 541 C C . LYS A 1 69 ? -4.694 9.512 15.268 1.00 82.00 69 LYS A C 1
ATOM 543 O O . LYS A 1 69 ? -4.017 8.958 14.404 1.00 82.00 69 LYS A O 1
ATOM 548 N N . SER A 1 70 ? -4.564 10.806 15.561 1.00 82.88 70 SER A N 1
ATOM 549 C CA . SER A 1 70 ? -3.718 11.742 14.800 1.00 82.88 70 SER A CA 1
ATOM 550 C C . SER A 1 70 ? -2.268 11.267 14.635 1.00 82.88 70 SER A C 1
ATOM 552 O O . SER A 1 70 ? -1.702 11.395 13.554 1.00 82.88 70 SER A O 1
ATOM 554 N N . TRP A 1 71 ? -1.681 10.646 15.665 1.00 83.81 71 TRP A N 1
ATOM 555 C CA . TRP A 1 71 ? -0.316 10.113 15.587 1.00 83.81 71 TRP A CA 1
ATOM 556 C C . TRP A 1 71 ? -0.184 8.950 14.590 1.00 83.81 71 TRP A C 1
ATOM 558 O O . TRP A 1 71 ? 0.716 8.959 13.755 1.00 83.81 71 TRP A O 1
ATOM 568 N N . ILE A 1 72 ? -1.123 7.995 14.612 1.00 85.06 72 ILE A N 1
ATOM 569 C CA . ILE A 1 72 ? -1.146 6.857 13.674 1.00 85.06 72 ILE A CA 1
ATOM 570 C C . ILE A 1 72 ? -1.378 7.365 12.250 1.00 85.06 72 ILE A C 1
ATOM 572 O O . ILE A 1 72 ? -0.713 6.918 11.322 1.00 85.06 72 ILE A O 1
ATOM 576 N N . LEU A 1 73 ? -2.274 8.341 12.078 1.00 85.88 73 LEU A N 1
ATOM 577 C CA . LEU A 1 73 ? -2.550 8.939 10.776 1.00 85.88 73 LEU A CA 1
ATOM 578 C C . LEU A 1 73 ? -1.297 9.597 10.174 1.00 85.88 73 LEU A C 1
ATOM 580 O O . LEU A 1 73 ? -1.026 9.408 8.989 1.00 85.88 73 LEU A O 1
ATOM 584 N N . ASN A 1 74 ? -0.512 10.314 10.987 1.00 87.81 74 ASN A N 1
ATOM 585 C CA . ASN A 1 74 ? 0.755 10.906 10.550 1.00 87.81 74 ASN A CA 1
ATOM 586 C C . ASN A 1 74 ? 1.768 9.834 10.121 1.00 87.81 74 ASN A C 1
ATOM 588 O O . ASN A 1 74 ? 2.406 9.984 9.083 1.00 87.81 74 ASN A O 1
ATOM 592 N N . LEU A 1 75 ? 1.882 8.738 10.878 1.00 89.19 75 LEU A N 1
ATOM 593 C CA . LEU A 1 75 ? 2.730 7.592 10.529 1.00 89.19 75 LEU A CA 1
ATOM 594 C C . LEU A 1 75 ? 2.301 6.937 9.208 1.00 89.19 75 LEU A C 1
ATOM 596 O O . LEU A 1 75 ? 3.145 6.652 8.366 1.00 89.19 75 LEU A O 1
ATOM 600 N N . MET A 1 76 ? 0.997 6.753 8.989 1.00 88.62 76 MET A N 1
ATOM 601 C CA . MET A 1 76 ? 0.472 6.177 7.745 1.00 88.62 76 MET A CA 1
ATOM 602 C C . MET A 1 76 ? 0.793 7.053 6.534 1.00 88.62 76 MET A C 1
ATOM 604 O O . MET A 1 76 ? 1.229 6.541 5.506 1.00 88.62 76 MET A O 1
ATOM 608 N N . TRP A 1 77 ? 0.629 8.372 6.660 1.00 89.69 77 TRP A N 1
ATOM 609 C CA . TRP A 1 77 ? 1.000 9.324 5.612 1.00 89.69 77 TRP A CA 1
ATOM 610 C C . TRP A 1 77 ? 2.500 9.368 5.345 1.00 89.69 77 TRP A C 1
ATOM 612 O O . TRP A 1 77 ? 2.908 9.459 4.186 1.00 89.69 77 TRP A O 1
ATOM 622 N N . LEU A 1 78 ? 3.316 9.283 6.396 1.00 91.56 78 LEU A N 1
ATOM 623 C CA . LEU A 1 78 ? 4.766 9.244 6.270 1.00 91.56 78 LEU A CA 1
ATOM 624 C C . LEU A 1 78 ? 5.202 7.991 5.503 1.00 91.56 78 LEU A C 1
ATOM 626 O O . LEU A 1 78 ? 5.898 8.100 4.496 1.00 91.56 78 LEU A O 1
ATOM 630 N N . SER A 1 79 ? 4.735 6.812 5.920 1.00 89.69 79 SER A N 1
ATOM 631 C CA . SER A 1 79 ? 5.046 5.548 5.246 1.00 89.69 79 SER A CA 1
ATOM 632 C C . SER A 1 79 ? 4.518 5.511 3.810 1.00 89.69 79 SER A C 1
ATOM 634 O O . SER A 1 79 ? 5.223 5.036 2.924 1.00 89.69 79 SER A O 1
ATOM 636 N N . TRP A 1 80 ? 3.326 6.063 3.551 1.00 91.94 80 TRP A N 1
ATOM 637 C CA . TRP A 1 80 ? 2.773 6.169 2.197 1.00 91.94 80 TRP A CA 1
ATOM 638 C C . TRP A 1 80 ? 3.643 7.058 1.303 1.00 91.94 80 TRP A C 1
ATOM 640 O O . TRP A 1 80 ? 3.930 6.692 0.165 1.00 91.94 80 TRP A O 1
ATOM 650 N N . SER A 1 81 ? 4.113 8.191 1.833 1.00 90.75 81 SER A N 1
ATOM 651 C CA . SER A 1 81 ? 4.976 9.119 1.094 1.00 90.75 81 SER A CA 1
ATOM 652 C C . SER A 1 81 ? 6.323 8.484 0.757 1.00 90.75 81 SER A C 1
ATOM 654 O O . SER A 1 81 ? 6.793 8.627 -0.367 1.00 90.75 81 SER A O 1
ATOM 656 N N . PHE A 1 82 ? 6.921 7.735 1.689 1.00 89.62 82 PHE A N 1
ATOM 657 C CA . PHE A 1 82 ? 8.138 6.971 1.410 1.00 89.62 82 PHE A CA 1
ATOM 658 C C . PHE A 1 82 ? 7.919 5.929 0.313 1.00 89.62 82 PHE A C 1
ATOM 660 O O . PHE A 1 82 ? 8.706 5.866 -0.625 1.00 89.62 82 PHE A O 1
ATOM 667 N N . LEU A 1 83 ? 6.834 5.154 0.391 1.00 87.38 83 LEU A N 1
ATOM 668 C CA . LEU A 1 83 ? 6.500 4.143 -0.616 1.00 87.38 83 LEU A CA 1
ATOM 669 C C . LEU A 1 83 ? 6.348 4.780 -2.009 1.00 87.38 83 LEU A C 1
ATOM 671 O O . LEU A 1 83 ? 6.921 4.293 -2.979 1.00 87.38 83 LEU A O 1
ATOM 675 N N . PHE A 1 84 ? 5.657 5.919 -2.091 1.00 89.00 84 PHE A N 1
ATOM 676 C CA . PHE A 1 84 ? 5.516 6.701 -3.321 1.00 89.00 84 PHE A CA 1
ATOM 677 C C . PHE A 1 84 ? 6.848 7.199 -3.879 1.00 89.00 84 PHE A C 1
ATOM 679 O O . PHE A 1 84 ? 7.102 7.056 -5.075 1.00 89.00 84 PHE A O 1
ATOM 686 N N . LEU A 1 85 ? 7.708 7.750 -3.021 1.00 88.06 85 LEU A N 1
ATOM 687 C CA . LEU A 1 85 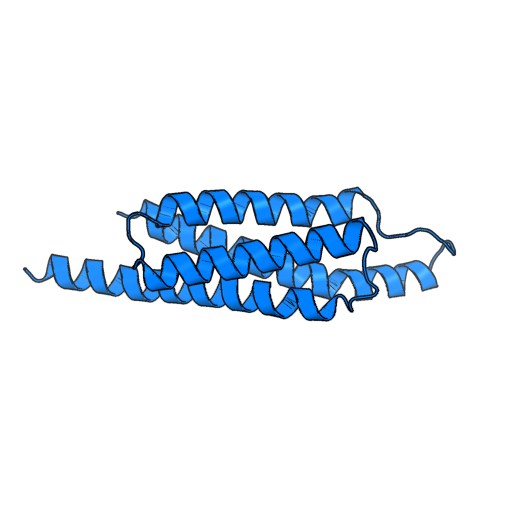? 9.028 8.228 -3.423 1.00 88.06 85 LEU A CA 1
ATOM 688 C C . LEU A 1 85 ? 9.903 7.094 -3.966 1.00 88.06 85 LEU A C 1
ATOM 690 O O . LEU A 1 85 ? 10.539 7.280 -5.000 1.00 88.06 85 LEU A O 1
ATOM 694 N N . PHE A 1 86 ? 9.908 5.923 -3.323 1.00 84.19 86 PHE A N 1
ATOM 695 C CA . PHE A 1 86 ? 10.696 4.784 -3.799 1.00 84.19 86 PHE A CA 1
ATOM 696 C C . PHE A 1 86 ? 10.193 4.233 -5.139 1.00 84.19 86 PHE A C 1
ATOM 698 O O . PHE A 1 86 ? 11.010 3.981 -6.022 1.00 84.19 86 PHE A O 1
ATOM 705 N N . LEU A 1 87 ? 8.873 4.132 -5.338 1.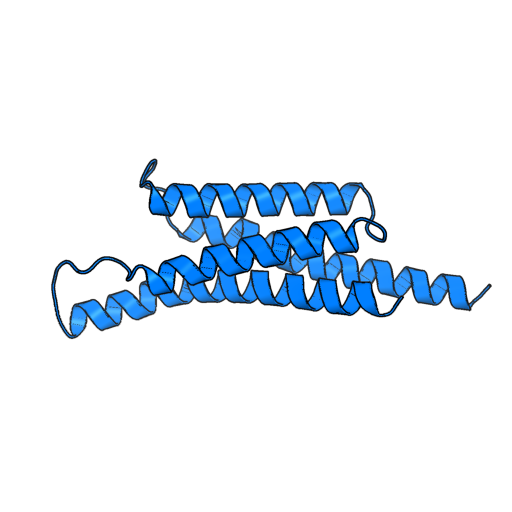00 82.25 87 LEU A N 1
ATOM 706 C CA . LEU A 1 87 ? 8.290 3.730 -6.628 1.00 82.25 87 LEU A CA 1
ATOM 707 C C . LEU A 1 87 ? 8.665 4.691 -7.762 1.00 82.25 87 LEU A C 1
ATOM 709 O O . LEU A 1 87 ? 9.029 4.261 -8.854 1.00 82.25 87 LEU A O 1
ATOM 713 N N . ILE A 1 88 ? 8.584 6.002 -7.513 1.00 81.88 88 ILE A N 1
ATOM 714 C CA . ILE A 1 88 ? 8.992 7.008 -8.502 1.00 81.88 88 ILE A CA 1
ATOM 715 C C . ILE A 1 88 ? 10.493 6.920 -8.773 1.00 81.88 88 ILE A C 1
ATOM 717 O O . ILE A 1 88 ? 10.911 7.018 -9.926 1.00 81.88 88 ILE A O 1
ATOM 721 N N . ASN A 1 89 ? 11.305 6.719 -7.734 1.00 82.12 89 ASN A N 1
ATOM 722 C CA . ASN A 1 89 ? 12.746 6.582 -7.895 1.00 82.12 89 ASN A CA 1
ATOM 723 C C . ASN A 1 89 ? 13.106 5.386 -8.791 1.00 82.12 89 ASN A C 1
ATOM 725 O O . ASN A 1 89 ? 13.984 5.523 -9.640 1.00 82.12 89 ASN A O 1
ATOM 729 N N . GLU A 1 90 ? 12.403 4.256 -8.658 1.00 73.38 90 GLU A N 1
ATOM 730 C CA . GLU A 1 90 ? 12.604 3.083 -9.520 1.00 73.38 90 GLU A CA 1
ATOM 731 C C . GLU A 1 90 ? 12.294 3.382 -10.997 1.00 73.38 90 GLU A C 1
ATOM 733 O O . GLU A 1 90 ? 13.002 2.915 -11.885 1.00 73.38 90 GLU A O 1
ATOM 738 N N . GLN A 1 91 ? 11.271 4.193 -11.275 1.00 71.44 91 GLN A N 1
ATOM 739 C CA . GLN A 1 91 ? 10.867 4.542 -12.643 1.00 71.44 91 GLN A CA 1
ATOM 740 C C . GLN A 1 91 ? 11.826 5.511 -13.331 1.00 71.44 91 GLN A C 1
ATOM 742 O O . GLN A 1 91 ? 12.074 5.398 -14.530 1.00 71.44 91 GLN A O 1
ATOM 747 N N . ILE A 1 92 ? 12.337 6.485 -12.578 1.00 70.31 92 ILE A N 1
ATOM 748 C CA . ILE A 1 92 ? 13.185 7.548 -13.125 1.00 70.31 92 ILE A CA 1
ATOM 749 C C . ILE A 1 92 ? 14.672 7.145 -13.078 1.00 70.31 92 ILE A C 1
ATOM 751 O O . ILE A 1 92 ? 15.487 7.775 -13.745 1.00 70.31 92 ILE A O 1
ATOM 755 N N . MET A 1 93 ? 15.038 6.079 -12.345 1.00 65.44 93 MET A N 1
ATOM 756 C CA . MET A 1 93 ? 16.437 5.666 -12.128 1.00 65.44 93 MET A CA 1
ATOM 757 C C . MET A 1 93 ? 17.294 6.823 -11.583 1.00 65.44 93 MET A C 1
ATOM 759 O O . MET A 1 93 ? 18.453 7.000 -11.945 1.00 65.44 93 MET A O 1
ATOM 763 N N . PHE A 1 94 ? 16.710 7.663 -10.723 1.00 54.81 94 PHE A N 1
ATOM 764 C CA . PHE A 1 94 ? 17.394 8.862 -10.225 1.00 54.81 94 PHE A CA 1
ATOM 765 C C . PHE A 1 94 ? 18.582 8.510 -9.313 1.00 54.81 94 PHE A C 1
ATOM 767 O O . PHE A 1 94 ? 19.573 9.234 -9.266 1.00 54.81 94 PHE A O 1
ATOM 774 N N . PHE A 1 95 ? 18.477 7.375 -8.619 1.00 57.34 95 PHE A N 1
ATOM 775 C CA . PHE A 1 95 ? 19.517 6.759 -7.802 1.00 57.34 95 PHE A CA 1
ATOM 776 C C . PHE A 1 95 ? 19.444 5.237 -7.962 1.00 57.34 95 PHE A C 1
ATOM 778 O O . PHE A 1 95 ? 18.337 4.688 -7.920 1.00 57.34 95 PHE A O 1
ATOM 785 N N . ASP A 1 96 ? 20.603 4.571 -8.054 1.00 56.50 96 ASP A N 1
ATOM 786 C CA . ASP A 1 96 ? 20.764 3.110 -7.934 1.00 56.50 96 ASP A CA 1
ATOM 787 C C . ASP A 1 96 ? 20.483 2.662 -6.488 1.00 56.50 96 ASP A C 1
ATOM 789 O O . ASP A 1 96 ? 21.353 2.209 -5.747 1.00 56.50 96 ASP A O 1
ATOM 793 N N . LEU A 1 97 ? 19.249 2.878 -6.042 1.00 63.22 97 LEU A N 1
ATOM 794 C CA . LEU A 1 97 ? 18.736 2.374 -4.781 1.00 63.22 97 LEU A CA 1
ATOM 795 C C . LEU A 1 97 ? 18.254 0.946 -5.010 1.00 63.22 97 LEU A C 1
ATOM 797 O O . LEU A 1 97 ? 17.424 0.683 -5.884 1.00 63.22 97 LEU A O 1
ATOM 801 N N . GLU A 1 98 ? 18.767 0.026 -4.201 1.00 64.81 98 GLU A N 1
ATOM 802 C CA . GLU A 1 98 ? 18.300 -1.352 -4.188 1.00 64.81 98 GLU A CA 1
ATOM 803 C C . GLU A 1 98 ? 16.798 -1.385 -3.884 1.00 64.81 98 GLU A C 1
ATOM 805 O O . GLU A 1 98 ? 16.314 -0.791 -2.914 1.00 64.81 98 GLU A O 1
ATOM 810 N N . LYS A 1 99 ? 16.051 -2.119 -4.715 1.00 64.38 99 LYS A N 1
ATOM 811 C CA . LYS A 1 99 ? 14.591 -2.294 -4.601 1.00 64.38 99 LYS A CA 1
ATOM 812 C C . LYS A 1 99 ? 14.156 -2.842 -3.240 1.00 64.38 99 LYS A C 1
ATOM 814 O O . LYS A 1 99 ? 12.994 -2.712 -2.863 1.00 64.38 99 LYS A O 1
ATOM 819 N N . GLU A 1 100 ? 15.094 -3.416 -2.491 1.00 69.31 100 GLU A N 1
ATOM 820 C CA . GLU A 1 100 ? 14.892 -3.930 -1.141 1.00 69.31 100 GLU A CA 1
ATOM 821 C C . GLU A 1 100 ? 14.414 -2.864 -0.149 1.00 69.31 100 GLU A C 1
ATOM 823 O O . GLU A 1 100 ? 13.679 -3.163 0.793 1.00 69.31 100 GLU A O 1
ATOM 828 N N . ILE A 1 101 ? 14.753 -1.596 -0.385 1.00 74.44 101 ILE A N 1
ATOM 829 C CA . ILE A 1 101 ? 14.394 -0.499 0.519 1.00 74.44 101 ILE A CA 1
ATOM 830 C C . ILE A 1 101 ? 12.887 -0.198 0.452 1.00 74.44 101 ILE A C 1
ATOM 832 O O . ILE A 1 101 ? 12.299 0.206 1.457 1.00 74.44 101 ILE A O 1
ATOM 836 N N . THR A 1 102 ? 12.224 -0.482 -0.676 1.00 77.00 102 THR A N 1
ATOM 837 C CA . THR A 1 102 ? 10.772 -0.303 -0.865 1.00 77.00 102 THR A CA 1
ATOM 838 C C . THR A 1 102 ? 9.941 -1.278 -0.016 1.00 77.00 102 THR A C 1
ATOM 840 O O . THR A 1 102 ? 8.790 -0.990 0.323 1.00 77.00 102 THR A O 1
ATOM 843 N N . TYR A 1 103 ? 10.522 -2.403 0.419 1.00 80.88 103 TYR A N 1
ATOM 844 C CA . TYR A 1 103 ? 9.854 -3.378 1.288 1.00 80.88 103 TYR A CA 1
ATOM 845 C C . TYR A 1 103 ? 9.533 -2.829 2.677 1.00 80.88 103 TYR A C 1
ATOM 847 O O . TYR A 1 103 ? 8.473 -3.117 3.239 1.00 80.88 103 TYR A O 1
ATOM 855 N N . ILE A 1 104 ? 10.446 -2.028 3.228 1.00 84.94 104 ILE A N 1
ATOM 856 C CA . ILE A 1 104 ? 10.342 -1.470 4.576 1.00 84.94 104 ILE A CA 1
ATOM 857 C C . ILE A 1 104 ? 9.076 -0.608 4.725 1.00 84.94 104 ILE A C 1
ATOM 859 O O . ILE A 1 104 ? 8.251 -0.918 5.592 1.00 84.94 104 ILE A O 1
ATOM 863 N N . PRO A 1 105 ? 8.847 0.440 3.905 1.00 83.62 105 PRO A N 1
ATOM 864 C CA . PRO A 1 105 ? 7.652 1.262 4.033 1.00 83.62 105 PRO A CA 1
ATOM 865 C C . PRO A 1 105 ? 6.371 0.476 3.746 1.00 83.62 105 PRO A C 1
ATOM 867 O O . PRO A 1 105 ? 5.370 0.742 4.408 1.00 83.62 105 PRO A O 1
ATOM 870 N N . ALA A 1 106 ? 6.391 -0.515 2.845 1.00 85.19 106 ALA A N 1
ATOM 871 C CA . ALA A 1 106 ? 5.232 -1.369 2.583 1.00 85.19 106 ALA A CA 1
ATOM 872 C C . ALA A 1 106 ? 4.832 -2.198 3.817 1.00 85.19 106 ALA A C 1
ATOM 874 O O . ALA A 1 106 ? 3.668 -2.176 4.223 1.00 85.19 106 ALA A O 1
ATOM 875 N N . LEU A 1 107 ? 5.794 -2.854 4.475 1.00 86.25 107 LEU A N 1
ATOM 876 C CA . LEU A 1 107 ? 5.559 -3.620 5.706 1.00 86.25 107 LEU A CA 1
ATOM 877 C C . LEU A 1 107 ? 5.079 -2.740 6.865 1.00 86.25 107 LEU A C 1
ATOM 879 O O . LEU A 1 107 ? 4.172 -3.130 7.610 1.00 86.25 107 LEU A O 1
ATOM 883 N N . ILE A 1 108 ? 5.652 -1.542 7.011 1.00 89.31 108 ILE A N 1
ATOM 884 C CA . ILE A 1 108 ? 5.208 -0.577 8.023 1.00 89.31 108 ILE A CA 1
ATOM 885 C C . ILE A 1 108 ? 3.754 -0.167 7.754 1.00 89.31 108 ILE A C 1
ATOM 887 O O . ILE A 1 108 ? 2.951 -0.142 8.687 1.00 89.31 108 ILE A O 1
ATOM 891 N N . LEU A 1 109 ? 3.381 0.089 6.495 1.00 87.19 109 LEU A N 1
ATOM 892 C CA . LEU A 1 109 ? 2.016 0.479 6.133 1.00 87.19 109 LEU A CA 1
ATOM 893 C C . LEU A 1 109 ? 0.997 -0.626 6.444 1.00 87.19 109 LEU A C 1
ATOM 895 O O . LEU A 1 109 ? -0.042 -0.348 7.045 1.00 87.19 109 LEU A O 1
ATOM 899 N N . VAL A 1 110 ? 1.319 -1.883 6.110 1.00 87.94 110 VAL A N 1
ATOM 900 C CA . VAL A 1 110 ? 0.501 -3.059 6.469 1.00 87.94 110 VAL A CA 1
ATOM 901 C C . VAL A 1 110 ? 0.315 -3.137 7.985 1.00 87.94 110 VAL A C 1
ATOM 903 O O . VAL A 1 110 ? -0.809 -3.261 8.476 1.00 87.94 110 VAL A O 1
ATOM 906 N N . SER A 1 111 ? 1.412 -3.015 8.734 1.00 86.75 111 SER A N 1
ATOM 907 C CA . SER A 1 111 ? 1.404 -3.095 10.197 1.00 86.75 111 SER A CA 1
ATOM 908 C C . SER A 1 111 ? 0.559 -1.983 10.822 1.00 86.75 111 SER A C 1
ATOM 910 O O . SER A 1 111 ? -0.216 -2.240 11.743 1.00 86.75 111 SER A O 1
ATOM 912 N N . LEU A 1 112 ? 0.648 -0.759 10.290 1.00 86.38 112 LEU A N 1
ATOM 913 C CA . LEU A 1 112 ? -0.156 0.381 10.731 1.00 86.38 112 LEU A CA 1
ATOM 914 C C . LEU A 1 112 ? -1.650 0.178 10.458 1.00 86.38 112 LEU A C 1
ATOM 916 O O . LEU A 1 112 ? -2.456 0.479 11.336 1.00 86.38 112 LEU A O 1
ATOM 920 N N . HIS A 1 113 ? -2.035 -0.368 9.298 1.00 84.44 113 HIS A N 1
ATOM 921 C CA . HIS A 1 113 ? -3.436 -0.704 9.021 1.00 84.44 113 HIS A CA 1
ATOM 922 C C . HIS A 1 113 ? -3.971 -1.758 10.000 1.00 84.44 113 HIS A C 1
ATOM 924 O O . HIS A 1 113 ? -5.039 -1.568 10.579 1.00 84.44 113 HIS A O 1
ATOM 930 N N . ILE A 1 114 ? -3.213 -2.827 10.264 1.00 82.31 114 ILE A N 1
ATOM 931 C CA . ILE A 1 114 ? -3.599 -3.861 11.241 1.00 82.31 114 ILE A CA 1
ATOM 932 C C . ILE A 1 114 ? -3.709 -3.266 12.653 1.00 82.31 114 ILE A C 1
ATOM 934 O O . ILE A 1 114 ? -4.654 -3.555 13.393 1.00 82.31 114 ILE A O 1
ATOM 938 N N . TYR A 1 115 ? -2.772 -2.395 13.029 1.00 83.38 115 TYR A N 1
ATOM 939 C CA . TYR A 1 115 ? -2.799 -1.711 14.317 1.00 83.38 115 TYR A CA 1
ATOM 940 C C . TYR A 1 115 ? -4.008 -0.773 14.447 1.00 83.38 115 TYR A C 1
ATOM 942 O O . TYR A 1 115 ? -4.647 -0.730 15.503 1.00 83.38 115 TYR A O 1
ATOM 950 N N . ASN A 1 116 ? -4.368 -0.068 13.370 1.00 81.19 116 ASN A N 1
ATOM 951 C CA . ASN A 1 116 ? -5.547 0.792 13.320 1.00 81.19 116 ASN A CA 1
ATOM 952 C C . ASN A 1 116 ? -6.849 -0.013 13.475 1.00 81.19 116 ASN A C 1
ATOM 954 O O . ASN A 1 116 ? -7.707 0.393 14.258 1.00 81.19 116 ASN A O 1
ATOM 958 N N . VAL A 1 117 ? -6.958 -1.189 12.837 1.00 76.44 117 VAL A N 1
ATOM 959 C CA . VAL A 1 117 ? -8.090 -2.121 13.032 1.00 76.44 117 VAL A CA 1
ATOM 960 C C . VAL A 1 117 ? -8.214 -2.528 14.495 1.00 76.44 117 VAL A C 1
ATOM 962 O O . VAL A 1 117 ? -9.297 -2.449 15.071 1.00 76.44 117 VAL A O 1
ATOM 965 N N . LYS A 1 118 ? -7.103 -2.926 15.126 1.00 69.88 118 LYS A N 1
ATOM 966 C CA . LYS A 1 118 ? -7.102 -3.355 16.530 1.00 69.88 118 LYS A CA 1
ATOM 967 C C . LYS A 1 118 ? -7.481 -2.216 17.484 1.00 69.88 118 LYS A C 1
ATOM 969 O O . LYS A 1 118 ? -8.253 -2.438 18.411 1.00 69.88 118 LYS A O 1
ATOM 974 N N . SER A 1 119 ? -6.984 -0.998 17.245 1.00 68.00 119 SER A N 1
ATOM 975 C CA . SER A 1 119 ? -7.374 0.185 18.031 1.00 68.00 119 SER A CA 1
ATOM 976 C C . SER A 1 119 ? -8.846 0.561 17.841 1.00 68.00 119 SER A C 1
ATOM 978 O O . SER A 1 119 ? -9.501 0.888 18.826 1.00 68.00 119 SER A O 1
ATOM 980 N N . CYS A 1 120 ? -9.380 0.500 16.616 1.00 65.31 120 CYS A N 1
ATOM 981 C CA . CYS A 1 120 ? -10.781 0.839 16.348 1.00 65.31 120 CYS A CA 1
ATOM 982 C C . CYS A 1 120 ? -11.757 -0.199 16.925 1.00 65.31 120 CYS A C 1
ATOM 984 O O . CYS A 1 120 ? -12.769 0.191 17.502 1.00 65.31 120 CYS A O 1
ATOM 986 N N . ASN A 1 121 ? -11.433 -1.496 16.855 1.00 58.91 121 ASN A N 1
ATOM 987 C CA . ASN A 1 121 ? -12.241 -2.556 17.476 1.00 58.91 121 ASN A CA 1
ATOM 988 C C . ASN A 1 121 ? -12.399 -2.352 18.988 1.00 58.91 121 ASN A C 1
ATOM 990 O O . ASN A 1 121 ? -13.477 -2.559 19.538 1.00 58.91 121 ASN A O 1
ATOM 994 N N . ASN A 1 122 ? -11.343 -1.898 19.665 1.00 52.53 122 ASN A N 1
ATOM 995 C CA . ASN A 1 122 ? -11.394 -1.608 21.097 1.00 52.53 122 ASN A CA 1
ATOM 996 C C . ASN A 1 122 ? -12.241 -0.368 21.445 1.00 52.53 122 ASN A C 1
ATOM 998 O O . ASN A 1 122 ? -12.739 -0.282 22.565 1.00 52.53 122 ASN A O 1
ATOM 1002 N N . CYS A 1 123 ? -12.419 0.584 20.524 1.00 50.88 123 CYS A N 1
ATOM 1003 C CA . CYS A 1 123 ? -13.316 1.724 20.729 1.00 50.88 123 CYS A CA 1
ATOM 1004 C C . CYS A 1 123 ? -14.793 1.315 20.613 1.00 50.88 123 CYS A C 1
ATOM 1006 O O . CYS A 1 123 ? -15.593 1.740 21.438 1.00 50.88 123 CYS A O 1
ATOM 1008 N N . GLU A 1 124 ? -15.145 0.435 19.667 1.00 51.34 124 GLU A N 1
ATOM 1009 C CA . GLU A 1 124 ? -16.525 -0.062 19.525 1.00 51.34 124 GLU A CA 1
ATOM 1010 C C . GLU A 1 124 ? -16.978 -0.895 20.740 1.00 51.34 124 GLU A C 1
ATOM 1012 O O . GLU A 1 124 ? -18.130 -0.789 21.160 1.00 51.34 124 GLU A O 1
ATOM 1017 N N . VAL A 1 125 ? -16.075 -1.672 21.351 1.00 51.22 125 VAL A N 1
ATOM 1018 C CA . VAL A 1 125 ? -16.369 -2.448 22.574 1.00 51.22 125 VAL A CA 1
ATOM 1019 C C . VAL A 1 125 ? -16.579 -1.544 23.795 1.00 51.22 125 VAL A C 1
ATOM 1021 O O . VAL A 1 125 ? -17.441 -1.824 24.621 1.00 51.22 125 VAL A O 1
ATOM 1024 N N . ASN A 1 126 ? -15.840 -0.438 23.911 1.00 49.72 126 ASN A N 1
ATOM 1025 C CA . ASN A 1 126 ? -15.986 0.472 25.053 1.00 49.72 126 ASN A CA 1
ATOM 1026 C C . ASN A 1 126 ? -17.225 1.379 24.961 1.00 49.72 126 ASN A C 1
ATOM 1028 O O . ASN A 1 126 ? -17.775 1.732 26.000 1.00 49.72 126 ASN A O 1
ATOM 1032 N N . ASP A 1 127 ? -17.695 1.716 23.755 1.00 50.91 127 ASP A N 1
ATOM 1033 C CA . ASP A 1 127 ? -18.935 2.490 23.563 1.00 50.91 127 ASP A CA 1
ATOM 1034 C C . ASP A 1 127 ? -20.212 1.632 23.635 1.00 50.91 127 ASP A C 1
ATOM 1036 O O . ASP A 1 127 ? -21.308 2.174 23.725 1.00 50.91 127 ASP A O 1
ATOM 1040 N N . SER A 1 128 ? -20.098 0.299 23.623 1.00 48.47 128 SER A N 1
ATOM 1041 C CA . SER A 1 128 ? -21.234 -0.624 23.801 1.00 48.47 128 SER A CA 1
ATOM 1042 C C . SER A 1 128 ? -21.418 -1.112 25.248 1.00 48.47 128 SER A C 1
ATOM 1044 O O . SER A 1 128 ? -22.354 -1.859 25.528 1.00 48.47 128 SER A O 1
ATOM 1046 N N . ILE A 1 129 ? -20.562 -0.662 26.175 1.00 50.38 129 ILE A N 1
ATOM 1047 C CA . ILE A 1 129 ? -20.644 -0.944 27.622 1.00 50.38 129 ILE A CA 1
ATOM 1048 C C . ILE A 1 129 ? -21.154 0.282 28.417 1.00 50.38 129 ILE A C 1
ATOM 1050 O O . ILE A 1 129 ? -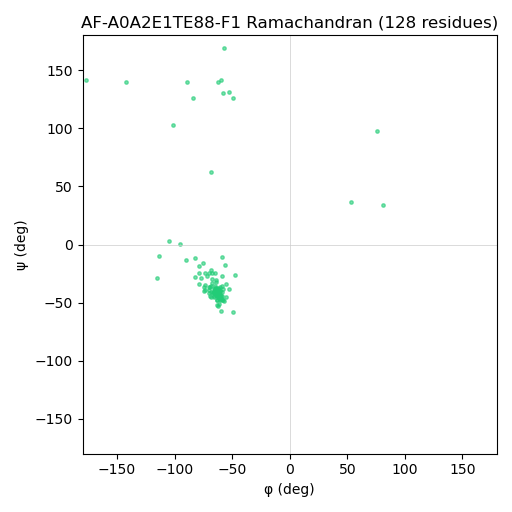21.265 0.222 29.641 1.00 50.38 129 ILE A O 1
ATOM 1054 N N . LYS A 1 130 ? -21.510 1.389 27.752 1.00 37.91 130 LYS A N 1
ATOM 1055 C CA . LYS A 1 130 ? -22.009 2.604 28.411 1.00 37.91 130 LYS A CA 1
ATOM 1056 C C . LYS A 1 130 ? -23.475 2.897 28.114 1.00 37.91 130 LYS A C 1
ATOM 1058 O O . LYS A 1 130 ? -23.875 2.765 26.940 1.00 37.91 130 LYS A O 1
#

Foldseek 3Di:
DVPLLVLLVQLLVLLVVLLVLLVCVVVVVVVVVVPDDDDDDDDPVSLVSLVVSLVSNVVSLVVNVVQADPVLSVLLVVLSVVLVVLSVCVVVVPDPDDSVVSNVSSVSNSVSSVVRSVVSVVVVVVVVVD

Solvent-accessible surface area (backbone atoms only — not comparable to full-atom values): 7228 Å² total; per-residue (Å²): 117,80,62,48,58,56,36,34,51,50,33,23,50,36,30,46,50,44,39,51,46,64,62,43,48,63,58,54,53,56,56,41,60,76,71,63,64,90,89,71,72,87,57,68,72,66,62,50,51,54,56,51,33,54,55,50,37,52,56,30,54,66,66,38,51,85,76,47,57,71,68,58,49,52,51,48,52,50,28,50,52,51,37,51,51,46,54,51,34,67,74,68,60,80,56,98,65,66,73,70,64,48,43,55,32,24,53,51,40,24,51,50,26,54,50,48,46,57,57,46,55,54,50,59,57,59,65,71,74,108

Radius of gyration: 17.47 Å; Cα contacts (8 Å, |Δi|>4): 96; chains: 1; bounding box: 43×30×53 Å